Protein AF-A0A4R5QHH9-F1 (afdb_monomer_lite)

InterPro domains:
  IPR002028 Tryptophan synthase, alpha chain [PF00290] (1-42)
  IPR011060 Ribulose-phosphate binding barrel [SSF51366] (1-40)
  IPR013785 Aldolase-type TIM barrel [G3DSA:3.20.20.70] (1-61)

Foldseek 3Di:
DPDDQALLSQLVVVVVDVGDDDDPNLVVLLQVQADP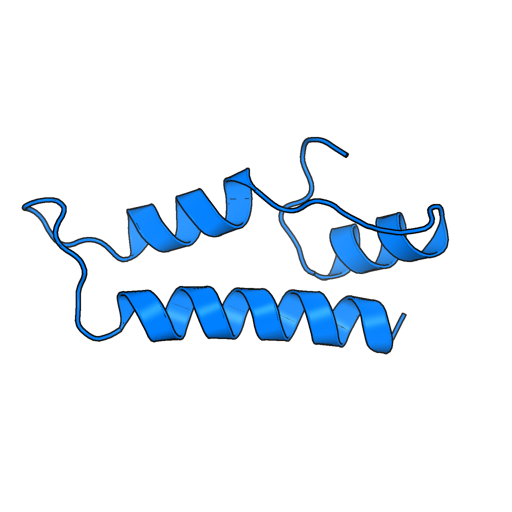VRDHDPCSVVSSVVRVVSNVVSNVVD

Secondary structure (DSSP, 8-state):
-----SHHHHHHHHHHSS-----HHHHHHHHHTB-TTSPBPTTHHHHHHHHHHHHHHHHHH-

Radius of gyration: 12.84 Å; chains: 1; bounding box: 30×22×36 Å

Sequence (62 aa):
GFGIRTPQQAAEAARLADGAVVGTALVDTLAASLDEDRRARPETVRQVLDQVRGLAEAIRAG

Structure (mmCIF, N/CA/C/O backbone):
data_AF-A0A4R5QHH9-F1
#
_entry.id   AF-A0A4R5QHH9-F1
#
loop_
_atom_site.group_PDB
_atom_site.id
_atom_site.type_symbol
_atom_site.label_atom_id
_atom_site.label_alt_id
_atom_site.label_comp_id
_atom_site.label_asym_id
_atom_site.label_entity_id
_atom_site.label_seq_id
_atom_site.pdbx_PDB_ins_code
_atom_site.Cartn_x
_atom_site.Cartn_y
_atom_site.Cartn_z
_atom_site.occupancy
_atom_site.B_iso_or_equiv
_atom_site.auth_seq_id
_atom_site.auth_comp_id
_atom_site.auth_asym_id
_atom_site.auth_atom_id
_atom_site.pdbx_PDB_model_num
ATOM 1 N N . GLY A 1 1 ? -11.018 8.815 1.094 1.00 57.44 1 GLY A N 1
ATOM 2 C CA . GLY A 1 1 ? -9.764 9.346 1.655 1.00 57.44 1 GLY A CA 1
ATOM 3 C C . GLY A 1 1 ? -8.729 9.439 0.558 1.00 57.44 1 GLY A C 1
ATOM 4 O O . GLY A 1 1 ? -8.336 8.407 0.041 1.00 57.44 1 GLY A O 1
ATOM 5 N N . PHE A 1 2 ? -8.341 10.647 0.157 1.00 64.81 2 PHE A N 1
ATOM 6 C CA . PHE A 1 2 ? -7.178 10.870 -0.709 1.00 64.81 2 PHE A CA 1
ATOM 7 C C . PHE A 1 2 ? -5.953 11.130 0.179 1.00 64.81 2 PHE A C 1
ATOM 9 O O . PHE A 1 2 ? -6.088 11.768 1.219 1.00 64.81 2 PHE A O 1
ATOM 16 N N . GLY A 1 3 ? -4.775 10.641 -0.219 1.00 81.81 3 GLY A N 1
ATOM 17 C CA . GLY A 1 3 ? -3.502 11.003 0.424 1.00 81.81 3 GLY A CA 1
ATOM 18 C C . GLY A 1 3 ? -2.989 10.080 1.534 1.00 81.81 3 GLY A C 1
ATOM 19 O O . GLY A 1 3 ? -1.961 10.396 2.123 1.00 81.81 3 GLY A O 1
ATOM 20 N N . ILE A 1 4 ? -3.631 8.938 1.803 1.00 88.19 4 ILE A N 1
ATOM 21 C CA . ILE A 1 4 ? -3.084 7.942 2.741 1.00 88.19 4 ILE A CA 1
ATOM 22 C C . ILE A 1 4 ? -1.891 7.252 2.078 1.00 88.19 4 ILE A C 1
ATOM 24 O O . ILE A 1 4 ? -2.031 6.651 1.009 1.00 88.19 4 ILE A O 1
ATOM 28 N N . ARG A 1 5 ? -0.713 7.366 2.696 1.00 89.12 5 ARG A N 1
ATOM 29 C CA . ARG A 1 5 ? 0.547 6.827 2.163 1.00 89.12 5 ARG A CA 1
ATOM 30 C C . ARG A 1 5 ? 1.289 5.909 3.124 1.00 89.12 5 ARG A C 1
ATOM 32 O O . ARG A 1 5 ? 2.167 5.176 2.677 1.00 89.12 5 ARG A O 1
ATOM 39 N N . THR A 1 6 ? 0.941 5.922 4.409 1.00 89.19 6 THR A N 1
ATOM 40 C CA . THR A 1 6 ? 1.615 5.116 5.434 1.00 89.19 6 THR A CA 1
ATOM 41 C C . THR A 1 6 ? 0.639 4.226 6.212 1.00 89.19 6 THR A C 1
ATOM 43 O O . THR A 1 6 ? -0.548 4.556 6.309 1.00 89.19 6 THR A O 1
ATOM 46 N N . PRO A 1 7 ? 1.116 3.116 6.810 1.00 89.31 7 PRO A N 1
ATOM 47 C CA . PRO A 1 7 ? 0.300 2.275 7.689 1.00 89.31 7 PRO A CA 1
ATOM 48 C C . PRO A 1 7 ? -0.307 3.029 8.876 1.00 89.31 7 PRO A C 1
ATOM 50 O O . PRO A 1 7 ? -1.466 2.812 9.213 1.00 89.31 7 PRO A O 1
ATOM 53 N N . GLN A 1 8 ? 0.433 3.968 9.466 1.00 88.50 8 GLN A N 1
ATOM 54 C CA . GLN A 1 8 ? -0.035 4.780 10.591 1.00 88.50 8 GLN A CA 1
ATOM 55 C C . GLN A 1 8 ? -1.205 5.681 10.182 1.00 88.50 8 GLN A C 1
ATOM 57 O O . GLN A 1 8 ? -2.215 5.721 10.877 1.00 88.50 8 GLN A O 1
ATOM 62 N N . GLN A 1 9 ? -1.109 6.332 9.017 1.00 89.94 9 GLN A N 1
ATOM 63 C CA . GLN A 1 9 ? -2.205 7.137 8.467 1.00 89.94 9 GLN A CA 1
ATOM 64 C C . GLN A 1 9 ? -3.434 6.282 8.149 1.00 89.94 9 GLN A C 1
ATOM 66 O O . GLN A 1 9 ? -4.564 6.724 8.344 1.00 89.94 9 GLN A O 1
ATOM 71 N N . ALA A 1 10 ? -3.228 5.057 7.656 1.00 89.25 10 ALA A N 1
ATOM 72 C CA . ALA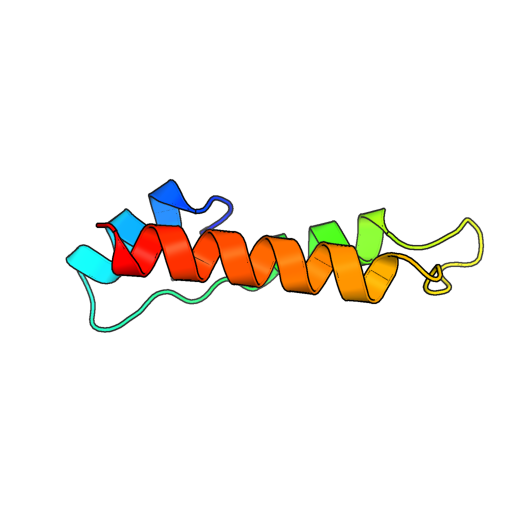 A 1 10 ? -4.321 4.131 7.383 1.00 89.25 10 ALA A CA 1
ATOM 73 C C . ALA A 1 10 ? -5.039 3.710 8.676 1.00 89.25 10 ALA A C 1
ATOM 75 O O . ALA A 1 10 ? -6.267 3.705 8.705 1.00 89.25 10 ALA A O 1
ATOM 76 N N . ALA A 1 11 ? -4.290 3.433 9.747 1.00 89.88 11 ALA A N 1
ATOM 77 C CA . ALA A 1 11 ? -4.842 3.122 11.064 1.00 89.88 11 ALA A CA 1
ATOM 78 C C . ALA A 1 11 ? -5.599 4.314 11.674 1.00 89.88 11 ALA A C 1
ATOM 80 O O . ALA A 1 11 ? -6.709 4.153 12.170 1.00 89.88 11 ALA A O 1
ATOM 81 N N . GLU A 1 12 ? -5.044 5.528 11.596 1.00 90.19 12 GLU A N 1
ATOM 82 C CA . GLU A 1 12 ? -5.729 6.751 12.040 1.00 90.19 12 GLU A CA 1
ATOM 83 C C . GLU A 1 12 ? -7.038 6.988 11.288 1.00 90.19 12 GLU A C 1
ATOM 85 O O . GLU A 1 12 ? -8.066 7.250 11.908 1.00 90.19 12 GLU A O 1
ATOM 90 N N . ALA A 1 13 ? -7.019 6.852 9.961 1.00 88.38 13 ALA A N 1
ATOM 91 C CA . ALA A 1 13 ? -8.213 7.006 9.142 1.00 88.38 13 ALA A CA 1
ATOM 92 C C . ALA A 1 13 ? -9.273 5.939 9.462 1.00 88.38 13 ALA A C 1
ATOM 94 O O . ALA A 1 13 ? -10.449 6.273 9.570 1.00 88.38 13 ALA A O 1
ATOM 95 N N . ALA A 1 14 ? -8.864 4.681 9.659 1.00 88.38 14 ALA A N 1
ATOM 96 C CA . ALA A 1 14 ? -9.763 3.579 10.005 1.00 88.38 14 ALA A CA 1
ATOM 97 C C . ALA A 1 14 ? -10.341 3.678 11.430 1.00 88.38 14 ALA A C 1
ATOM 99 O O . ALA A 1 14 ? -11.389 3.105 11.698 1.00 88.38 14 ALA A O 1
ATOM 100 N N . ARG A 1 15 ? -9.706 4.423 12.345 1.00 87.94 15 ARG A N 1
ATOM 101 C CA . ARG A 1 15 ? -10.303 4.737 13.656 1.00 87.94 15 ARG A CA 1
ATOM 102 C C . ARG A 1 15 ? -11.425 5.770 13.577 1.00 87.94 15 ARG A C 1
ATOM 104 O O . ARG A 1 15 ? -12.281 5.810 14.455 1.00 87.94 15 ARG A O 1
ATOM 111 N N . LEU A 1 16 ? -11.388 6.641 12.572 1.00 88.19 16 LEU A N 1
ATOM 112 C CA . LEU A 1 16 ? -12.305 7.777 12.429 1.00 88.19 16 LEU A CA 1
ATOM 113 C C . LEU A 1 16 ? -13.413 7.530 11.392 1.00 88.19 16 LEU A C 1
ATOM 115 O O . LEU A 1 16 ? -14.322 8.349 11.270 1.00 88.19 16 LEU A O 1
ATOM 119 N N . ALA A 1 17 ? -13.329 6.439 10.631 1.00 85.75 17 ALA A N 1
ATOM 120 C CA . ALA A 1 17 ? -14.248 6.086 9.556 1.00 85.75 17 ALA A CA 1
ATOM 121 C C . ALA A 1 17 ? -14.373 4.563 9.426 1.00 85.75 17 ALA A C 1
ATOM 123 O O . ALA A 1 17 ? -13.501 3.828 9.873 1.00 85.75 17 ALA A O 1
ATOM 124 N N . ASP A 1 18 ? -15.389 4.083 8.708 1.00 84.50 18 ASP A N 1
ATOM 125 C CA . ASP A 1 18 ? -15.599 2.645 8.459 1.00 84.50 18 ASP A CA 1
ATOM 126 C C . ASP A 1 18 ? -14.495 1.991 7.600 1.00 84.50 18 ASP A C 1
ATOM 128 O O . ASP A 1 18 ? -14.486 0.778 7.389 1.00 84.50 18 ASP A O 1
ATOM 132 N N . GLY A 1 19 ? -13.560 2.785 7.069 1.00 80.75 19 GLY A N 1
ATOM 133 C CA . GLY A 1 19 ? -12.420 2.277 6.322 1.00 80.75 19 GLY A CA 1
ATOM 134 C C . GLY A 1 19 ? -11.512 3.352 5.730 1.00 80.75 19 GLY A C 1
ATOM 135 O O . GLY A 1 19 ? -11.823 4.543 5.687 1.00 80.75 19 GLY A O 1
ATOM 136 N N . ALA A 1 20 ? -10.370 2.893 5.217 1.00 87.25 20 ALA A N 1
ATOM 137 C CA . ALA A 1 20 ? -9.350 3.699 4.558 1.00 87.25 20 ALA A CA 1
ATOM 138 C C . ALA A 1 20 ? -9.122 3.204 3.120 1.00 87.25 20 ALA A C 1
ATOM 140 O O . ALA A 1 20 ? -9.065 2.002 2.870 1.00 87.25 20 ALA A O 1
ATOM 141 N N . VAL A 1 21 ? -8.954 4.129 2.168 1.00 88.38 21 VAL A N 1
ATOM 142 C CA . VAL A 1 21 ? -8.635 3.808 0.765 1.00 88.38 21 VAL A CA 1
ATOM 143 C C . VAL A 1 21 ? -7.198 4.233 0.4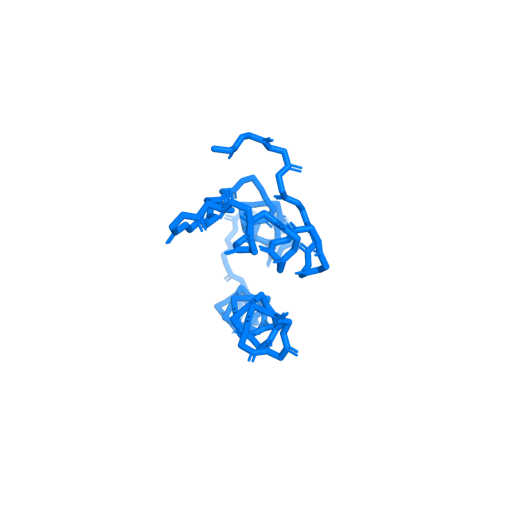76 1.00 88.38 21 VAL A C 1
ATOM 145 O O . VAL A 1 21 ? -6.864 5.410 0.612 1.00 88.38 21 VAL A O 1
ATOM 148 N N . VAL A 1 22 ? -6.354 3.281 0.067 1.00 89.81 22 VAL A N 1
ATOM 149 C CA . VAL A 1 22 ? -4.928 3.494 -0.230 1.00 89.81 22 VAL A CA 1
ATOM 150 C C . VAL A 1 22 ? -4.650 3.098 -1.678 1.00 89.81 22 VAL A C 1
ATOM 152 O O . VAL A 1 22 ? -4.480 1.924 -1.982 1.00 89.81 22 VAL A O 1
ATOM 155 N N . GLY A 1 23 ? -4.639 4.077 -2.585 1.00 89.75 23 GLY A N 1
ATOM 156 C CA . GLY A 1 23 ? -4.399 3.848 -4.017 1.00 89.75 23 GLY A CA 1
A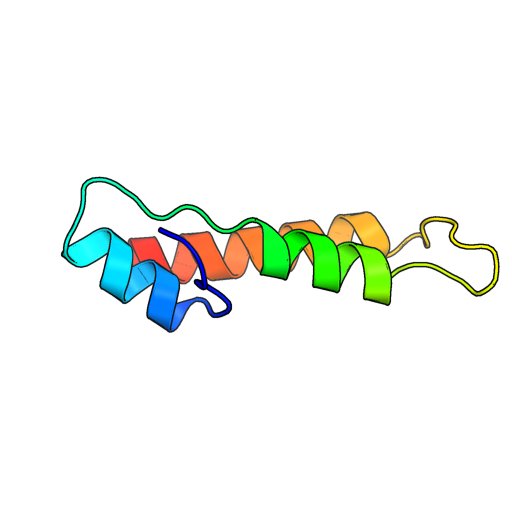TOM 157 C C . GLY A 1 23 ? -2.989 4.242 -4.443 1.00 89.75 23 GLY A C 1
ATOM 158 O O . GLY A 1 23 ? -2.178 3.395 -4.805 1.00 89.75 23 GLY A O 1
ATOM 159 N N . THR A 1 24 ? -2.681 5.540 -4.359 1.00 92.44 24 THR A N 1
ATOM 160 C CA . THR A 1 24 ? -1.428 6.115 -4.874 1.00 92.44 24 THR A CA 1
ATOM 161 C C . THR A 1 24 ? -0.190 5.434 -4.298 1.00 92.44 24 THR A C 1
ATOM 163 O O . THR A 1 24 ? 0.722 5.120 -5.044 1.00 92.44 24 THR A O 1
ATOM 166 N N . ALA A 1 25 ? -0.176 5.120 -3.000 1.00 92.12 25 ALA A N 1
ATOM 167 C CA . ALA A 1 25 ? 0.978 4.468 -2.383 1.00 92.12 25 ALA A CA 1
ATOM 168 C C . ALA A 1 25 ? 1.241 3.048 -2.913 1.00 92.12 25 ALA A C 1
ATOM 170 O O . ALA A 1 25 ? 2.402 2.671 -3.040 1.00 92.12 25 ALA A O 1
ATOM 171 N N . LEU A 1 26 ? 0.193 2.287 -3.253 1.00 93.62 26 LEU A N 1
ATOM 172 C CA . LEU A 1 26 ? 0.339 0.956 -3.855 1.00 93.62 26 LEU A CA 1
ATOM 173 C C . LEU A 1 26 ? 0.839 1.059 -5.300 1.00 93.62 26 LEU A C 1
ATOM 175 O O . LEU A 1 26 ? 1.696 0.285 -5.720 1.00 93.62 26 LEU A O 1
ATOM 179 N N . VAL A 1 27 ? 0.319 2.033 -6.056 1.00 93.81 27 VAL A N 1
ATOM 180 C CA . VAL A 1 27 ? 0.748 2.295 -7.439 1.00 93.81 27 VAL A CA 1
ATOM 181 C C . VAL A 1 27 ? 2.198 2.772 -7.481 1.00 93.81 27 VAL A C 1
ATOM 183 O O . VAL A 1 27 ? 2.948 2.327 -8.343 1.00 93.81 27 VAL A O 1
ATOM 186 N N . ASP A 1 28 ? 2.619 3.611 -6.536 1.00 94.44 28 ASP A N 1
ATOM 187 C CA . ASP A 1 28 ? 3.999 4.091 -6.447 1.00 94.44 28 ASP A CA 1
ATOM 188 C C . ASP A 1 28 ? 4.968 2.944 -6.125 1.00 94.44 28 ASP A C 1
ATOM 190 O O . ASP A 1 28 ? 6.023 2.835 -6.747 1.00 94.44 28 ASP A O 1
ATOM 194 N N . THR A 1 29 ? 4.601 2.041 -5.208 1.00 94.94 29 THR A N 1
ATOM 195 C CA . THR A 1 29 ? 5.396 0.839 -4.913 1.00 94.94 29 THR A CA 1
ATOM 196 C C . THR A 1 29 ? 5.461 -0.104 -6.109 1.00 94.94 29 THR A C 1
ATOM 198 O O . THR A 1 29 ? 6.538 -0.601 -6.434 1.00 94.94 29 THR A O 1
ATOM 201 N N . LEU A 1 30 ? 4.344 -0.307 -6.814 1.00 94.56 30 LEU A N 1
ATOM 202 C CA . LEU A 1 30 ? 4.330 -1.057 -8.067 1.00 94.56 30 LEU A CA 1
ATOM 203 C C . LEU A 1 30 ? 5.272 -0.418 -9.094 1.00 94.56 30 LEU A C 1
ATOM 205 O O . LEU A 1 30 ? 6.125 -1.116 -9.632 1.00 94.56 30 LEU A O 1
ATOM 209 N N . ALA A 1 31 ? 5.163 0.890 -9.327 1.00 95.06 31 ALA A N 1
ATOM 210 C CA . ALA A 1 31 ? 5.976 1.619 -10.296 1.00 95.06 31 ALA A CA 1
ATOM 211 C C . ALA A 1 31 ? 7.475 1.564 -9.956 1.00 95.06 31 ALA A C 1
ATOM 213 O O . ALA A 1 31 ? 8.289 1.299 -10.836 1.00 95.06 31 ALA A O 1
ATOM 214 N N . ALA A 1 32 ? 7.839 1.727 -8.681 1.00 95.19 32 ALA A N 1
ATOM 215 C CA . ALA A 1 32 ? 9.218 1.593 -8.205 1.00 95.19 32 ALA A CA 1
ATOM 216 C C . ALA A 1 32 ? 9.762 0.155 -8.331 1.00 95.19 32 ALA A C 1
ATOM 218 O O . ALA A 1 32 ? 10.975 -0.073 -8.386 1.00 95.19 32 ALA A O 1
ATOM 219 N N . SER A 1 33 ? 8.868 -0.834 -8.386 1.00 95.31 33 SER A N 1
ATOM 220 C CA . SER A 1 33 ? 9.238 -2.236 -8.554 1.00 95.31 33 SER A CA 1
ATOM 221 C C . SER A 1 33 ? 9.471 -2.656 -10.016 1.00 95.31 33 SER A C 1
ATOM 223 O O . SER A 1 33 ? 9.876 -3.793 -10.250 1.00 95.31 33 SER A O 1
ATOM 225 N N . LEU A 1 34 ? 9.211 -1.783 -10.998 1.00 95.69 34 LEU A N 1
ATOM 226 C CA . LEU A 1 34 ? 9.374 -2.101 -12.421 1.00 95.69 34 LEU A CA 1
ATOM 227 C C . LEU A 1 34 ? 10.818 -1.909 -12.888 1.00 95.69 34 LEU A C 1
ATOM 229 O O . LEU A 1 34 ? 11.520 -1.024 -12.398 1.00 95.69 34 LEU A O 1
ATOM 233 N N . ASP A 1 35 ? 11.265 -2.751 -13.818 1.00 93.25 35 ASP A N 1
ATOM 234 C CA . ASP A 1 35 ? 12.569 -2.624 -14.478 1.00 93.25 35 ASP A CA 1
ATOM 235 C C . ASP A 1 35 ? 12.637 -1.445 -15.472 1.00 93.25 35 ASP A C 1
ATOM 237 O O . ASP A 1 35 ? 11.682 -0.682 -15.641 1.00 93.25 35 ASP A O 1
ATOM 241 N N . GLU A 1 36 ? 13.790 -1.292 -16.129 1.00 94.00 36 GLU A N 1
ATOM 242 C CA . GLU A 1 36 ? 14.058 -0.224 -17.104 1.00 94.00 36 GLU A CA 1
ATOM 243 C C . GLU A 1 36 ? 13.081 -0.238 -18.298 1.00 94.00 36 GLU A C 1
ATOM 245 O O . GLU A 1 36 ? 12.760 0.817 -18.847 1.00 94.00 36 GLU A O 1
ATOM 250 N N . ASP A 1 37 ? 12.524 -1.404 -18.640 1.00 94.56 37 ASP A N 1
ATOM 251 C CA . ASP A 1 37 ? 11.540 -1.589 -19.711 1.00 94.56 37 ASP A CA 1
ATOM 252 C C . ASP A 1 37 ? 10.087 -1.410 -19.233 1.00 94.56 37 ASP A C 1
ATOM 254 O O . ASP A 1 37 ? 9.139 -1.619 -20.001 1.00 94.56 37 ASP A O 1
ATOM 258 N N . ARG A 1 38 ? 9.881 -1.012 -17.971 1.00 91.81 38 ARG A N 1
ATOM 259 C CA . ARG A 1 38 ? 8.573 -0.940 -17.299 1.00 91.81 38 ARG A CA 1
ATOM 260 C C . ARG A 1 38 ? 7.875 -2.300 -17.182 1.00 91.81 38 ARG A C 1
ATOM 262 O O . ARG A 1 38 ? 6.643 -2.366 -17.178 1.00 91.81 38 ARG A O 1
ATOM 269 N N . ARG A 1 39 ? 8.634 -3.390 -17.067 1.00 94.25 39 ARG A N 1
ATOM 270 C CA . ARG A 1 39 ? 8.106 -4.730 -16.785 1.00 94.25 39 ARG A CA 1
ATOM 271 C C . ARG A 1 39 ? 8.229 -5.071 -15.306 1.00 94.25 39 ARG A C 1
ATOM 273 O O . ARG A 1 39 ? 9.097 -4.580 -14.588 1.00 94.25 39 ARG A O 1
ATOM 280 N N . ALA A 1 40 ? 7.305 -5.910 -14.844 1.00 94.12 40 ALA A N 1
ATOM 281 C CA . ALA A 1 40 ? 7.310 -6.400 -13.475 1.00 94.12 40 ALA A CA 1
ATOM 282 C C . ALA A 1 40 ? 8.511 -7.325 -13.248 1.00 94.12 40 ALA A C 1
ATOM 284 O O . ALA A 1 40 ? 8.735 -8.263 -14.017 1.00 94.12 40 ALA A O 1
ATOM 285 N N . ARG A 1 41 ? 9.241 -7.087 -12.159 1.00 94.12 41 ARG A N 1
ATOM 286 C CA . ARG A 1 41 ? 10.301 -7.976 -11.683 1.00 94.12 41 ARG A CA 1
ATOM 287 C C . ARG A 1 41 ? 9.698 -9.106 -10.834 1.00 94.12 41 ARG A C 1
ATOM 289 O O . ARG A 1 41 ? 8.571 -8.971 -10.347 1.00 94.12 41 ARG A O 1
ATOM 296 N N . PRO A 1 42 ? 10.419 -10.217 -10.594 1.00 94.06 42 PRO A N 1
ATOM 297 C CA . PRO A 1 42 ? 9.926 -11.312 -9.751 1.00 94.06 42 PRO A CA 1
ATOM 298 C C . PRO A 1 42 ? 9.473 -10.876 -8.345 1.00 94.06 42 PRO A C 1
ATOM 300 O O . PRO A 1 42 ? 8.625 -11.518 -7.726 1.00 94.06 42 PRO A O 1
ATOM 303 N N . GLU A 1 43 ? 10.027 -9.785 -7.818 1.00 94.19 43 GLU A N 1
ATOM 304 C CA . GLU A 1 43 ? 9.687 -9.210 -6.520 1.00 94.19 43 GLU A CA 1
ATOM 305 C C . GLU 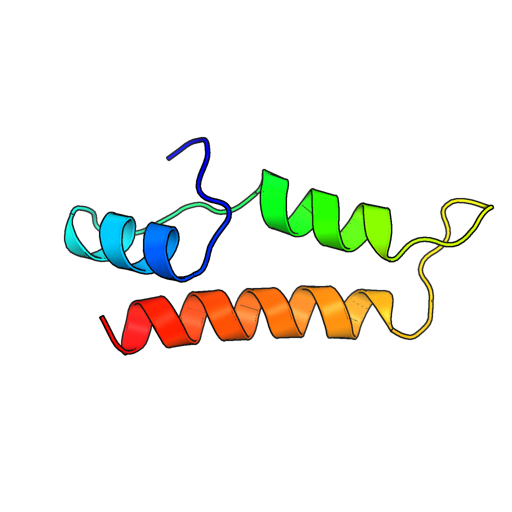A 1 43 ? 8.518 -8.224 -6.531 1.00 94.19 43 GLU A C 1
ATOM 307 O O . GLU A 1 43 ? 7.992 -7.945 -5.456 1.00 94.19 43 GLU A O 1
ATOM 312 N N . THR A 1 44 ? 8.073 -7.736 -7.694 1.00 94.19 44 THR A N 1
ATOM 313 C CA . THR A 1 44 ? 7.011 -6.722 -7.814 1.00 94.19 44 THR A CA 1
ATOM 314 C C . THR A 1 44 ? 5.760 -7.105 -7.030 1.00 94.19 44 THR A C 1
ATOM 316 O O . THR A 1 44 ? 5.282 -6.351 -6.184 1.00 94.19 44 THR A O 1
ATOM 319 N N . VAL A 1 45 ? 5.259 -8.321 -7.259 1.00 95.50 45 VAL A N 1
ATOM 320 C CA . VAL A 1 45 ? 4.058 -8.823 -6.580 1.00 95.50 45 VAL A CA 1
ATOM 321 C C . VAL A 1 45 ? 4.287 -8.929 -5.074 1.00 95.50 45 VAL A C 1
ATOM 323 O O . VAL A 1 45 ? 3.433 -8.521 -4.291 1.00 95.50 45 VAL A O 1
ATOM 326 N N . ARG A 1 46 ? 5.454 -9.434 -4.657 1.00 96.75 46 ARG A N 1
ATOM 327 C CA . ARG A 1 46 ? 5.796 -9.588 -3.238 1.00 96.75 46 ARG A CA 1
ATOM 328 C C . ARG A 1 46 ? 5.829 -8.236 -2.526 1.00 96.75 46 ARG A C 1
ATOM 330 O O . ARG A 1 46 ? 5.210 -8.101 -1.481 1.00 96.75 46 ARG A O 1
ATOM 337 N N . GLN A 1 47 ? 6.479 -7.235 -3.118 1.00 96.38 47 GLN A N 1
ATOM 338 C CA . GLN A 1 47 ? 6.610 -5.897 -2.536 1.00 96.38 47 GLN A CA 1
ATOM 339 C C . GLN A 1 47 ? 5.253 -5.223 -2.320 1.00 96.38 47 GLN A C 1
ATOM 341 O O . GLN A 1 47 ? 4.999 -4.680 -1.245 1.00 96.38 47 GLN A O 1
ATOM 346 N N . VAL A 1 48 ? 4.359 -5.299 -3.309 1.00 96.25 48 VAL A N 1
ATOM 347 C CA . VAL A 1 48 ? 3.006 -4.738 -3.180 1.00 96.25 48 VAL A CA 1
ATOM 348 C C . VAL A 1 48 ? 2.203 -5.496 -2.116 1.00 96.25 48 VAL A C 1
ATOM 350 O O . VAL A 1 48 ? 1.544 -4.872 -1.286 1.00 96.25 48 VAL A O 1
ATOM 353 N N . LEU A 1 49 ? 2.280 -6.831 -2.082 1.00 96.69 49 LEU A N 1
ATOM 354 C CA . LEU A 1 49 ? 1.583 -7.633 -1.070 1.00 96.69 49 LEU A CA 1
ATOM 355 C C . LEU A 1 49 ? 2.097 -7.376 0.350 1.00 96.69 49 LEU A C 1
ATOM 357 O O . LEU A 1 49 ? 1.297 -7.333 1.283 1.00 96.69 49 LEU A O 1
ATOM 361 N N . ASP A 1 50 ? 3.401 -7.179 0.526 1.00 96.75 50 ASP A N 1
ATOM 362 C CA . ASP A 1 50 ? 3.988 -6.865 1.829 1.00 96.75 50 ASP A CA 1
ATOM 363 C C . ASP A 1 50 ? 3.578 -5.469 2.309 1.00 96.75 50 ASP A C 1
ATOM 365 O O . ASP A 1 50 ? 3.265 -5.288 3.486 1.00 96.75 50 ASP A O 1
ATOM 369 N N . GLN A 1 51 ? 3.459 -4.498 1.400 1.00 95.81 51 GLN A N 1
ATOM 370 C CA . GLN A 1 51 ? 2.890 -3.192 1.728 1.00 95.81 51 GLN A CA 1
ATOM 371 C C . GLN A 1 51 ? 1.420 -3.309 2.160 1.00 95.81 51 GLN A C 1
ATOM 373 O O . GLN A 1 51 ? 1.044 -2.763 3.196 1.00 95.81 51 GLN A O 1
ATOM 378 N N . VAL A 1 52 ? 0.593 -4.056 1.417 1.00 95.56 52 VAL A N 1
ATOM 379 C CA . VAL A 1 52 ? -0.813 -4.318 1.787 1.00 95.56 52 VAL A CA 1
ATOM 380 C C . VAL A 1 52 ? -0.904 -4.997 3.154 1.00 95.56 52 VAL A C 1
ATOM 382 O O . VAL A 1 52 ? -1.743 -4.623 3.974 1.00 95.56 52 VAL A O 1
ATOM 385 N N . ARG A 1 53 ? -0.023 -5.965 3.426 1.00 96.25 53 ARG A N 1
ATOM 386 C CA . ARG A 1 53 ? 0.060 -6.643 4.723 1.00 96.25 53 ARG A CA 1
ATOM 387 C C . ARG A 1 53 ? 0.346 -5.653 5.848 1.00 96.25 53 ARG A C 1
ATOM 389 O O . ARG A 1 53 ? -0.406 -5.641 6.817 1.00 96.25 53 ARG A O 1
ATOM 396 N N . GLY A 1 54 ? 1.346 -4.787 5.685 1.00 94.50 54 GLY A N 1
ATOM 397 C CA . GLY A 1 54 ? 1.692 -3.767 6.677 1.00 94.50 54 GLY A CA 1
ATOM 398 C C . GLY A 1 54 ? 0.560 -2.766 6.931 1.00 94.50 54 GLY A C 1
ATOM 399 O O . GLY A 1 54 ? 0.288 -2.423 8.080 1.00 94.50 54 GLY A O 1
ATOM 400 N N . LEU A 1 55 ? -0.160 -2.341 5.884 1.00 93.81 55 LEU A N 1
ATOM 401 C CA . LEU A 1 55 ? -1.363 -1.510 6.034 1.00 93.81 55 LEU A CA 1
ATOM 402 C C . LEU A 1 55 ? -2.433 -2.231 6.869 1.00 93.81 55 LEU A C 1
ATOM 404 O O . LEU A 1 55 ? -2.986 -1.655 7.804 1.00 93.81 55 LEU A O 1
ATOM 408 N N . ALA A 1 56 ? -2.710 -3.498 6.555 1.00 93.00 56 ALA A N 1
ATOM 409 C CA . ALA A 1 56 ? -3.733 -4.281 7.240 1.00 93.00 56 ALA A CA 1
ATOM 410 C C . ALA A 1 56 ? -3.365 -4.609 8.697 1.00 93.00 56 ALA A C 1
ATOM 412 O O . ALA A 1 56 ? -4.241 -4.646 9.559 1.00 93.00 56 ALA A O 1
ATOM 413 N N . GLU A 1 57 ? -2.087 -4.857 8.985 1.00 94.81 57 GLU A N 1
ATOM 414 C CA . GLU A 1 57 ? -1.576 -5.043 10.347 1.00 94.81 57 GLU A CA 1
ATOM 415 C C . GLU A 1 57 ? -1.724 -3.771 11.178 1.00 94.81 57 GLU A C 1
ATOM 417 O O . GLU A 1 57 ? -2.252 -3.839 12.285 1.00 94.81 57 GLU A O 1
ATOM 422 N N . ALA A 1 58 ? -1.349 -2.610 10.635 1.00 91.31 58 ALA A N 1
ATOM 423 C CA . ALA A 1 58 ? -1.494 -1.340 11.340 1.00 91.31 58 ALA 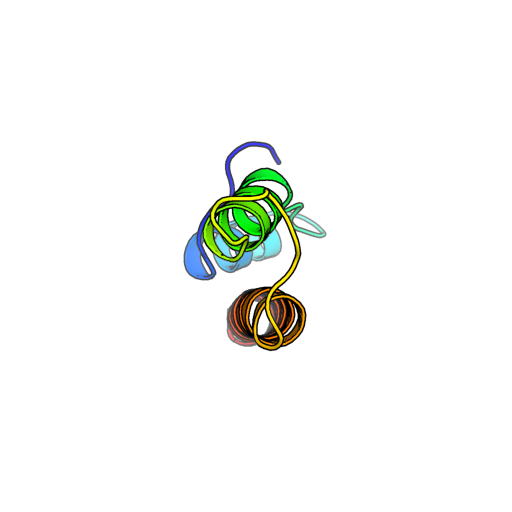A CA 1
ATOM 424 C C . ALA A 1 58 ? -2.960 -1.000 11.642 1.00 91.31 58 ALA A C 1
ATOM 426 O O . ALA A 1 58 ? -3.260 -0.539 12.738 1.00 91.31 58 ALA A O 1
ATOM 427 N N . ILE A 1 59 ? -3.872 -1.268 10.702 1.00 90.75 59 ILE A N 1
ATOM 428 C CA . ILE A 1 59 ? -5.314 -1.077 10.914 1.00 90.75 59 ILE A CA 1
ATOM 429 C C . ILE A 1 59 ? -5.845 -2.014 12.006 1.00 90.75 59 ILE A C 1
ATOM 431 O O . ILE A 1 59 ? -6.663 -1.593 12.809 1.00 90.75 59 ILE A O 1
ATOM 435 N N . ARG A 1 60 ? -5.394 -3.274 12.054 1.00 90.94 60 ARG A N 1
ATOM 436 C CA . ARG A 1 60 ? -5.837 -4.239 13.078 1.00 90.94 60 ARG A CA 1
ATOM 437 C C . ARG A 1 60 ? -5.252 -3.986 14.467 1.00 90.94 60 ARG A C 1
ATOM 439 O O . ARG A 1 60 ? -5.855 -4.407 15.446 1.00 90.94 60 ARG A O 1
ATOM 446 N N . ALA A 1 61 ? -4.057 -3.406 14.539 1.00 88.25 61 ALA A N 1
ATOM 447 C CA . ALA A 1 61 ? -3.375 -3.110 15.796 1.00 88.25 61 ALA A CA 1
ATOM 448 C C . ALA A 1 61 ? -3.815 -1.779 16.428 1.00 88.25 61 ALA A C 1
ATOM 450 O O . ALA A 1 61 ? -3.528 -1.547 17.603 1.00 88.25 61 ALA A O 1
ATOM 451 N N . GLY A 1 62 ? -4.420 -0.895 15.630 1.00 74.12 62 GLY A N 1
ATOM 452 C CA . GLY A 1 62 ? -4.873 0.437 16.027 1.00 74.12 62 GLY A CA 1
ATOM 453 C C . GLY A 1 62 ? -6.306 0.475 16.517 1.00 74.12 62 GLY A C 1
ATOM 454 O O . GLY A 1 62 ? -6.598 1.513 17.149 1.00 74.12 62 GLY A O 1
#

Organism: NCBI:txid1442381

pLDDT: mean 90.64, std 6.89, range [57.44, 96.75]